Protein AF-A0A2S2GH90-F1 (afdb_monomer)

Radius of gyration: 27.69 Å; Cα contacts (8 Å, |Δi|>4): 52; chains: 1; bounding box: 89×23×68 Å

Secondary structure (DSSP, 8-state):
-HHHHHHHHHS-TTT--HHHHHHHHHHHHHHHHHHHHHHHHHHHHHHS-TT--TTSHHHHHHHHHHHHHHHHHHHHHHHHTHHHHHHHHHHHHSPPTTSPPP--PPPPP-------

Mean predicted aligned error: 10.99 Å

Structure (mmCIF, N/CA/C/O backbone):
data_AF-A0A2S2GH90-F1
#
_entry.id   AF-A0A2S2GH90-F1
#
loop_
_atom_site.group_PDB
_atom_site.id
_atom_site.type_symbol
_atom_site.label_atom_id
_atom_site.label_alt_id
_atom_site.label_comp_id
_atom_site.label_asym_id
_atom_site.label_entity_id
_atom_site.label_seq_id
_atom_site.pdbx_PDB_ins_code
_atom_site.Cartn_x
_atom_site.Cartn_y
_atom_site.Cartn_z
_atom_site.occupancy
_atom_site.B_iso_or_equiv
_atom_site.auth_seq_id
_atom_site.auth_comp_id
_atom_site.auth_asym_id
_atom_site.auth_atom_id
_atom_site.pdbx_PDB_model_num
ATOM 1 N N . MET A 1 1 ? -4.230 6.134 4.246 1.00 81.56 1 MET A N 1
ATOM 2 C CA . MET A 1 1 ? -4.148 5.161 5.355 1.00 81.56 1 MET A CA 1
ATOM 3 C C . MET A 1 1 ? -4.387 5.804 6.731 1.00 81.56 1 MET A C 1
ATOM 5 O O . MET A 1 1 ? -5.191 5.272 7.487 1.00 81.56 1 MET A O 1
ATOM 9 N N . ALA A 1 2 ? -3.825 6.994 6.995 1.00 82.44 2 ALA A N 1
ATOM 10 C CA . ALA A 1 2 ? -3.929 7.752 8.257 1.00 82.44 2 ALA A CA 1
ATOM 11 C C . ALA A 1 2 ? -5.312 7.797 8.944 1.00 82.44 2 ALA A C 1
ATOM 13 O O . ALA A 1 2 ? -5.408 7.737 10.166 1.00 82.44 2 ALA A O 1
ATOM 14 N N . THR A 1 3 ? -6.414 7.872 8.191 1.00 85.38 3 THR A N 1
ATOM 15 C CA . THR A 1 3 ? -7.763 7.874 8.783 1.00 85.38 3 THR A CA 1
ATOM 16 C C . THR A 1 3 ? -8.078 6.590 9.553 1.00 85.38 3 THR A C 1
ATOM 18 O O . THR A 1 3 ? -8.676 6.671 10.621 1.00 85.38 3 THR A O 1
ATOM 21 N N . ALA A 1 4 ? -7.689 5.418 9.042 1.00 82.44 4 ALA A N 1
ATOM 22 C CA . ALA A 1 4 ? -7.973 4.141 9.697 1.00 82.44 4 ALA A CA 1
ATOM 23 C C . ALA A 1 4 ? -7.129 3.955 10.968 1.00 82.44 4 ALA A C 1
ATOM 25 O O . ALA A 1 4 ? -7.637 3.458 11.965 1.00 82.44 4 ALA A O 1
ATOM 26 N N . GLU A 1 5 ? -5.880 4.423 10.966 1.00 83.81 5 GLU A N 1
ATOM 27 C CA . GLU A 1 5 ? -5.006 4.419 12.148 1.00 83.81 5 GLU A CA 1
ATOM 28 C C . GLU A 1 5 ? -5.560 5.316 13.258 1.00 83.81 5 GLU A C 1
ATOM 30 O O . GLU A 1 5 ? -5.673 4.895 14.408 1.00 83.81 5 GLU A O 1
ATOM 35 N N . VAL A 1 6 ? -5.982 6.535 12.903 1.00 86.44 6 VAL A N 1
ATOM 36 C CA . VAL A 1 6 ? -6.616 7.469 13.843 1.00 86.44 6 VAL A CA 1
ATOM 37 C C . VAL A 1 6 ? -7.928 6.899 14.374 1.00 86.44 6 VAL A C 1
ATOM 39 O O . VAL A 1 6 ? -8.212 7.010 15.563 1.00 86.44 6 VAL A O 1
ATOM 42 N N . GLN A 1 7 ? -8.741 6.278 13.515 1.00 85.94 7 GLN A N 1
ATOM 43 C CA . GLN A 1 7 ? -9.971 5.616 13.945 1.00 85.94 7 GLN A CA 1
ATOM 44 C C . GLN A 1 7 ? -9.666 4.500 14.936 1.00 85.94 7 GLN A C 1
ATOM 46 O O . GLN A 1 7 ? -10.241 4.511 16.018 1.00 85.94 7 GLN A O 1
ATOM 51 N N . LEU A 1 8 ? -8.721 3.614 14.612 1.00 84.81 8 LEU A N 1
ATOM 52 C CA . LEU A 1 8 ? -8.302 2.510 15.470 1.00 84.81 8 LEU A CA 1
ATOM 53 C C . LEU A 1 8 ? -7.803 2.996 16.838 1.00 84.81 8 LEU A C 1
ATOM 55 O O . LEU A 1 8 ? -8.195 2.429 17.854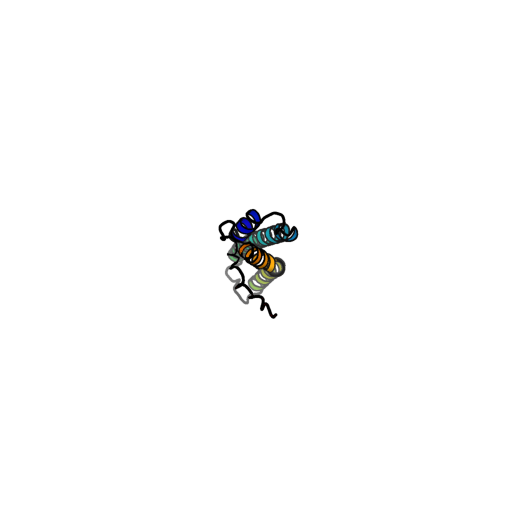 1.00 84.81 8 LEU A O 1
ATOM 59 N N . GLY A 1 9 ? -7.007 4.069 16.874 1.00 85.06 9 GLY A N 1
ATOM 60 C CA . GLY A 1 9 ? -6.515 4.674 18.116 1.00 85.06 9 GLY A CA 1
ATOM 61 C C . GLY A 1 9 ? -7.606 5.303 18.993 1.00 85.06 9 GLY A C 1
ATOM 62 O O . GLY A 1 9 ? -7.418 5.429 20.199 1.00 85.06 9 GLY A O 1
ATOM 63 N N . ASN A 1 10 ? -8.751 5.664 18.407 1.00 85.00 10 ASN A N 1
ATOM 64 C CA . ASN A 1 10 ? -9.895 6.243 19.114 1.00 85.00 10 ASN A CA 1
ATOM 65 C C . ASN A 1 10 ? -10.970 5.208 19.493 1.00 85.00 10 ASN A C 1
ATOM 67 O O . ASN A 1 10 ? -11.927 5.558 20.189 1.00 85.00 10 ASN A O 1
ATOM 71 N N . LEU A 1 11 ? -10.857 3.953 19.038 1.00 84.75 11 LEU A N 1
ATOM 72 C CA . LEU A 1 11 ? -11.804 2.906 19.418 1.00 84.75 11 LEU A CA 1
ATOM 73 C C . LEU A 1 11 ? -11.586 2.499 20.885 1.00 84.75 11 LEU A C 1
ATOM 75 O O . LEU A 1 11 ? -10.446 2.389 21.343 1.00 84.75 11 LEU A O 1
ATOM 79 N N . PRO A 1 12 ? -12.660 2.199 21.635 1.00 82.44 12 PRO A N 1
ATOM 80 C CA . PRO A 1 12 ? -12.521 1.561 22.933 1.00 82.44 12 PRO A CA 1
ATOM 81 C C . PRO A 1 12 ? -11.862 0.189 22.754 1.00 82.44 12 PRO A C 1
ATOM 83 O O . PRO A 1 12 ? -12.170 -0.536 21.808 1.00 82.44 12 PRO A O 1
ATOM 86 N N . ALA A 1 13 ? -11.001 -0.205 23.696 1.00 80.75 13 ALA A N 1
ATOM 87 C CA . ALA A 1 13 ? -10.249 -1.464 23.628 1.00 80.75 13 ALA A CA 1
ATOM 88 C C . ALA A 1 13 ? -11.140 -2.712 23.453 1.00 80.75 13 ALA A C 1
ATOM 90 O O . ALA A 1 13 ? -10.691 -3.724 22.930 1.00 80.75 13 ALA A O 1
ATOM 91 N N . THR A 1 14 ? -12.412 -2.636 23.853 1.00 81.38 14 THR A N 1
ATOM 92 C CA . THR A 1 14 ? -13.414 -3.698 23.680 1.00 81.38 14 THR A CA 1
ATOM 93 C C . THR A 1 14 ? -13.915 -3.857 22.242 1.00 81.38 14 THR A C 1
ATOM 95 O O . THR A 1 14 ? -14.428 -4.918 21.901 1.00 81.38 14 THR A O 1
ATOM 98 N N . ALA A 1 15 ? -13.787 -2.821 21.411 1.00 80.50 15 ALA A N 1
ATOM 99 C CA . ALA A 1 15 ? -14.167 -2.829 19.999 1.00 80.50 15 ALA A CA 1
ATOM 100 C C . ALA A 1 15 ? -12.970 -3.079 19.065 1.00 80.50 15 ALA A C 1
ATOM 102 O O . ALA A 1 15 ? -13.166 -3.368 17.886 1.00 80.50 15 ALA A O 1
ATOM 103 N N . VAL A 1 16 ? -11.737 -2.975 19.574 1.00 85.56 16 VAL A N 1
ATOM 104 C CA . VAL A 1 16 ? -10.509 -3.217 18.808 1.00 85.56 16 VAL A CA 1
ATOM 105 C C . VAL A 1 16 ? -10.291 -4.715 18.621 1.00 85.56 16 VAL A C 1
ATOM 107 O O . VAL A 1 16 ? -10.204 -5.474 19.584 1.00 85.56 16 VAL A O 1
ATOM 110 N N . GLN A 1 17 ? -10.129 -5.144 17.372 1.00 86.94 17 GLN A N 1
ATOM 111 C CA . GLN A 1 17 ? -9.674 -6.498 17.071 1.00 86.94 17 GLN A CA 1
ATOM 112 C C . GLN A 1 17 ? -8.151 -6.518 16.915 1.00 86.94 17 GLN A C 1
ATOM 114 O O . GLN A 1 17 ? -7.605 -5.768 16.108 1.00 86.94 17 GLN A O 1
ATOM 119 N N . ASN A 1 18 ? -7.461 -7.430 17.613 1.00 85.62 18 ASN A N 1
ATOM 120 C CA . ASN A 1 18 ? -5.994 -7.562 17.538 1.00 85.62 18 ASN A CA 1
ATOM 121 C C . ASN A 1 18 ? -5.471 -7.741 16.100 1.00 85.62 18 ASN A C 1
ATOM 123 O O . ASN A 1 18 ? -4.364 -7.306 15.790 1.00 85.62 18 ASN A O 1
ATOM 127 N N . ARG A 1 19 ? -6.273 -8.339 15.203 1.00 91.19 19 ARG A N 1
ATOM 128 C CA . ARG A 1 19 ? -5.909 -8.514 13.788 1.00 91.19 19 ARG A CA 1
ATOM 129 C C . ARG A 1 19 ? -5.740 -7.194 13.034 1.00 91.19 19 ARG A C 1
ATOM 131 O O . ARG A 1 19 ? -4.932 -7.139 12.117 1.00 91.19 19 ARG A O 1
ATOM 138 N N . TRP A 1 20 ? -6.460 -6.139 13.422 1.00 92.06 20 TRP A N 1
ATOM 139 C CA . TRP A 1 20 ? -6.451 -4.867 12.698 1.00 92.06 20 TRP A CA 1
ATOM 140 C C . TRP A 1 20 ? -5.110 -4.151 12.792 1.00 92.06 20 TRP A C 1
ATOM 142 O O . TRP A 1 20 ? -4.673 -3.574 11.805 1.00 92.06 20 TRP A O 1
ATOM 152 N N . VAL A 1 21 ? -4.426 -4.237 13.936 1.00 88.44 21 VAL A N 1
ATOM 153 C CA . VAL A 1 21 ? -3.089 -3.645 14.101 1.00 88.44 21 VAL A CA 1
ATOM 154 C C . VAL A 1 21 ? -2.095 -4.302 13.143 1.00 88.44 21 VAL A C 1
ATOM 156 O O . VAL A 1 21 ? -1.381 -3.610 12.424 1.00 88.44 21 VAL A O 1
ATOM 159 N N . TYR A 1 22 ? -2.095 -5.637 13.087 1.00 90.44 22 TYR A N 1
ATOM 160 C CA . TYR A 1 22 ? -1.252 -6.385 12.157 1.00 90.44 22 TYR A CA 1
ATOM 161 C C . TYR A 1 22 ? -1.601 -6.068 10.696 1.00 90.44 22 TYR A C 1
ATOM 163 O O . TYR A 1 22 ? -0.714 -5.746 9.915 1.00 90.44 22 TYR A O 1
ATOM 171 N N . GLN A 1 23 ? -2.888 -6.095 10.338 1.00 91.44 23 GLN A N 1
ATOM 172 C CA . GLN A 1 23 ? -3.342 -5.828 8.971 1.00 91.44 23 GLN A CA 1
ATOM 173 C C . GLN A 1 23 ? -2.998 -4.406 8.509 1.00 91.44 23 GLN A C 1
ATOM 175 O O . GLN A 1 23 ? -2.593 -4.238 7.366 1.00 91.44 23 GLN A O 1
ATOM 180 N N . LEU A 1 24 ? -3.105 -3.392 9.377 1.00 92.19 24 LEU A N 1
ATOM 181 C CA . LEU A 1 24 ? -2.658 -2.034 9.051 1.00 92.19 24 LEU A CA 1
ATOM 182 C C . LEU A 1 24 ? -1.142 -1.959 8.846 1.00 92.19 24 LEU A C 1
ATOM 184 O O . LEU A 1 24 ? -0.704 -1.313 7.901 1.00 92.19 24 LEU A O 1
ATOM 188 N N . GLY A 1 25 ? -0.353 -2.641 9.681 1.00 91.44 25 GLY A N 1
ATOM 189 C CA . GLY A 1 25 ? 1.102 -2.691 9.520 1.00 91.44 25 GLY A CA 1
ATOM 190 C C . GLY A 1 25 ? 1.534 -3.360 8.213 1.00 91.44 25 GLY A C 1
ATOM 191 O O . GLY A 1 25 ? 2.437 -2.864 7.540 1.00 91.44 25 GLY A O 1
ATOM 192 N N . VAL A 1 26 ? 0.857 -4.445 7.818 1.00 92.25 26 VAL A N 1
ATOM 193 C CA . VAL A 1 26 ? 1.078 -5.083 6.511 1.00 92.25 26 VAL A CA 1
ATOM 194 C C . VAL A 1 26 ? 0.701 -4.123 5.390 1.00 92.25 26 VAL A C 1
ATOM 196 O O . VAL A 1 26 ? 1.539 -3.850 4.546 1.00 92.25 26 VAL A O 1
ATOM 199 N N . LEU A 1 27 ? -0.498 -3.531 5.424 1.00 93.75 27 LEU A N 1
ATOM 200 C CA . LEU A 1 27 ? -0.944 -2.566 4.413 1.00 93.75 27 LEU A CA 1
ATOM 201 C C . LEU A 1 27 ? 0.048 -1.408 4.229 1.00 93.75 27 LEU A C 1
ATOM 203 O O . LEU A 1 27 ? 0.340 -1.037 3.096 1.00 93.75 27 LEU A O 1
ATOM 207 N N . GLN A 1 28 ? 0.588 -0.864 5.321 1.00 93.06 28 GLN A N 1
ATOM 208 C CA . GLN A 1 28 ? 1.597 0.191 5.255 1.00 93.06 28 GLN A CA 1
ATOM 209 C C . GLN A 1 28 ? 2.876 -0.290 4.580 1.00 93.06 28 GLN A C 1
ATOM 211 O O . GLN A 1 28 ? 3.316 0.299 3.601 1.00 93.06 28 GLN A O 1
ATOM 216 N N . THR A 1 29 ? 3.413 -1.409 5.068 1.00 93.56 29 THR A N 1
ATOM 217 C CA . THR A 1 29 ? 4.647 -2.003 4.547 1.00 93.56 29 THR A CA 1
ATOM 218 C C . THR A 1 29 ? 4.515 -2.324 3.062 1.00 93.56 29 THR A C 1
ATOM 220 O O . THR A 1 29 ? 5.434 -2.094 2.288 1.00 93.56 29 THR A O 1
ATOM 223 N N . THR A 1 30 ? 3.363 -2.845 2.649 1.00 94.56 30 THR A N 1
ATOM 224 C CA . THR A 1 30 ? 3.066 -3.170 1.260 1.00 94.56 30 THR A CA 1
ATOM 225 C C . THR A 1 30 ? 3.051 -1.926 0.370 1.00 94.56 30 THR A C 1
ATOM 227 O O . THR A 1 30 ? 3.595 -1.980 -0.728 1.00 94.56 30 THR A O 1
ATOM 230 N N . LEU A 1 31 ? 2.468 -0.809 0.821 1.00 93.06 31 LEU A N 1
ATOM 231 C CA . LEU A 1 31 ? 2.516 0.448 0.063 1.00 93.06 31 LEU A CA 1
ATOM 232 C C . LEU A 1 31 ? 3.937 0.992 -0.037 1.00 93.06 31 LEU A C 1
ATOM 234 O O . LEU A 1 31 ? 4.361 1.332 -1.135 1.00 93.06 31 LEU A O 1
ATOM 238 N N . ASP A 1 32 ? 4.675 1.002 1.074 1.00 94.56 32 ASP A N 1
ATOM 239 C CA . ASP A 1 32 ? 6.063 1.468 1.092 1.00 94.56 32 ASP A CA 1
ATOM 240 C C . ASP A 1 32 ? 6.924 0.638 0.119 1.00 94.56 32 ASP A C 1
ATOM 242 O O . ASP A 1 32 ? 7.700 1.187 -0.658 1.00 94.56 32 ASP A O 1
ATOM 246 N N . ARG A 1 33 ? 6.733 -0.690 0.079 1.00 93.88 33 ARG A N 1
ATOM 247 C CA . ARG A 1 33 ? 7.420 -1.573 -0.880 1.00 93.88 33 ARG A CA 1
ATOM 248 C C . ARG A 1 33 ? 7.012 -1.338 -2.329 1.00 93.88 33 ARG A C 1
ATOM 250 O O . ARG A 1 33 ? 7.864 -1.432 -3.206 1.00 93.88 33 ARG A O 1
ATOM 257 N N . LEU A 1 34 ? 5.741 -1.051 -2.598 1.00 94.75 34 LEU A N 1
ATOM 258 C CA . LEU A 1 34 ? 5.285 -0.726 -3.952 1.00 94.75 34 LEU A CA 1
ATOM 259 C C . LEU A 1 34 ? 5.864 0.607 -4.440 1.00 94.75 34 LEU A C 1
ATOM 261 O O . LEU A 1 34 ? 6.232 0.703 -5.610 1.00 94.75 34 LEU A O 1
ATOM 265 N N . ASP A 1 35 ? 5.984 1.602 -3.560 1.00 94.62 35 ASP A N 1
ATOM 266 C CA . ASP A 1 35 ? 6.635 2.875 -3.883 1.00 94.62 35 ASP A CA 1
ATOM 267 C C . ASP A 1 35 ? 8.138 2.671 -4.148 1.00 94.62 35 ASP A C 1
ATOM 269 O O . ASP A 1 35 ? 8.646 3.135 -5.168 1.00 94.62 35 ASP A O 1
ATOM 273 N N . GLU A 1 36 ? 8.838 1.891 -3.314 1.00 95.50 36 GLU A N 1
ATOM 274 C CA . GLU A 1 36 ? 10.247 1.531 -3.544 1.00 95.50 36 GLU A CA 1
ATOM 275 C C . GLU A 1 36 ? 10.455 0.785 -4.875 1.00 95.50 36 GLU A C 1
ATOM 277 O O . GLU A 1 36 ? 11.379 1.099 -5.626 1.00 95.50 36 GLU A O 1
ATOM 282 N N . LEU A 1 37 ? 9.598 -0.191 -5.199 1.00 94.31 37 LEU A N 1
ATOM 283 C CA . LEU A 1 37 ? 9.654 -0.908 -6.478 1.00 94.31 37 LEU A CA 1
ATOM 284 C C . LEU A 1 37 ? 9.385 0.021 -7.662 1.00 94.31 37 LEU A C 1
ATOM 286 O O . LEU A 1 37 ? 10.012 -0.119 -8.714 1.00 94.31 37 LEU A O 1
ATOM 290 N N . HIS A 1 38 ? 8.487 0.994 -7.498 1.00 93.75 38 HIS A N 1
ATOM 291 C CA . HIS A 1 38 ? 8.233 1.988 -8.528 1.00 93.75 38 HIS A CA 1
ATOM 292 C C . HIS A 1 38 ? 9.466 2.859 -8.790 1.00 93.75 38 HIS A C 1
ATOM 294 O O . HIS A 1 38 ? 9.813 3.092 -9.948 1.00 93.75 38 HIS A O 1
ATOM 300 N N . GLU A 1 39 ? 10.152 3.307 -7.739 1.00 96.19 39 GLU A N 1
ATOM 301 C CA . GLU A 1 39 ? 11.408 4.052 -7.864 1.00 96.19 39 GLU A CA 1
ATOM 302 C C . GLU A 1 39 ? 12.490 3.211 -8.558 1.00 96.19 39 GLU A C 1
ATOM 304 O O . GLU A 1 39 ? 13.089 3.666 -9.536 1.00 96.19 39 GLU A O 1
ATOM 309 N N . GLN A 1 40 ? 12.664 1.951 -8.150 1.00 94.56 40 GLN A N 1
ATOM 310 C CA . GLN A 1 40 ? 13.600 1.016 -8.789 1.00 94.56 40 GLN A CA 1
ATOM 311 C C . GLN A 1 40 ? 13.269 0.776 -10.265 1.00 94.56 40 GLN A C 1
ATOM 313 O O . GLN A 1 40 ? 14.169 0.681 -11.104 1.00 94.56 40 GLN A O 1
ATOM 318 N N . TRP A 1 41 ? 11.985 0.709 -10.619 1.00 94.50 41 TRP A N 1
ATOM 319 C CA . TRP A 1 41 ? 11.562 0.605 -12.010 1.00 94.50 41 TRP A CA 1
ATOM 320 C C . TRP A 1 41 ? 11.950 1.840 -12.823 1.00 94.50 41 TRP A C 1
ATOM 322 O O . TRP A 1 41 ? 12.399 1.699 -13.961 1.00 94.50 41 TRP A O 1
ATOM 332 N N . LEU A 1 42 ? 11.813 3.046 -12.265 1.00 94.56 42 LEU A N 1
ATOM 333 C CA . LEU A 1 42 ? 12.241 4.271 -12.943 1.00 94.56 42 LEU A CA 1
ATOM 334 C C . LEU A 1 42 ? 13.754 4.263 -13.192 1.00 94.56 42 LEU A C 1
ATOM 336 O O . LEU A 1 42 ? 14.175 4.529 -14.316 1.00 94.56 42 LEU A O 1
ATOM 340 N N . GLU A 1 43 ? 14.553 3.879 -12.196 1.00 94.94 43 GLU A N 1
ATOM 341 C CA . GLU A 1 43 ? 16.011 3.754 -12.333 1.00 94.94 43 GLU A CA 1
ATOM 342 C C . GLU A 1 43 ? 16.410 2.690 -13.363 1.00 94.94 43 GLU A C 1
ATOM 344 O O . GLU A 1 43 ? 17.275 2.922 -14.215 1.00 94.94 43 GLU A O 1
ATOM 349 N N . THR A 1 44 ? 15.748 1.532 -13.322 1.00 92.50 44 THR A N 1
ATOM 350 C CA . THR A 1 44 ? 15.966 0.430 -14.265 1.00 92.50 44 THR A CA 1
ATOM 351 C C . THR A 1 44 ? 15.654 0.887 -15.680 1.00 92.50 44 THR A C 1
ATOM 353 O O . THR A 1 44 ? 16.487 0.739 -16.572 1.00 92.50 44 THR A O 1
ATOM 356 N N . ARG A 1 45 ? 14.487 1.508 -15.880 1.00 91.44 45 ARG A N 1
ATOM 357 C CA . ARG A 1 45 ? 14.033 2.022 -17.173 1.00 91.44 45 ARG A CA 1
ATOM 358 C C . ARG A 1 45 ? 14.981 3.081 -17.728 1.00 91.44 45 ARG A C 1
ATOM 360 O O . ARG A 1 45 ? 15.266 3.058 -18.921 1.00 91.44 45 ARG A O 1
ATOM 367 N N . ASP A 1 46 ? 15.466 3.987 -16.888 1.00 92.50 46 ASP A N 1
ATOM 368 C CA . ASP A 1 46 ? 16.383 5.052 -17.301 1.00 92.50 46 ASP A CA 1
ATOM 369 C C . ASP A 1 46 ? 17.796 4.509 -17.603 1.00 92.50 46 ASP A C 1
ATOM 371 O O . ASP A 1 46 ? 18.529 5.089 -18.406 1.00 92.50 46 ASP A O 1
ATOM 375 N N . SER A 1 47 ? 18.153 3.359 -17.024 1.00 93.00 47 SER A N 1
ATOM 376 C CA . SER A 1 47 ? 19.393 2.625 -17.308 1.00 93.00 47 SER A CA 1
ATOM 377 C C . SER A 1 47 ? 19.309 1.743 -18.558 1.00 93.00 47 SER A C 1
ATOM 379 O O . SER A 1 47 ? 20.336 1.232 -19.021 1.00 93.00 47 SER A O 1
ATOM 381 N N . LEU A 1 48 ? 18.111 1.538 -19.121 1.00 92.88 48 LEU A N 1
ATOM 382 C CA . LEU A 1 48 ? 17.949 0.709 -20.307 1.00 92.88 48 LEU A CA 1
ATOM 383 C C . LEU A 1 48 ? 18.624 1.342 -21.539 1.00 92.88 48 LEU A C 1
ATOM 385 O O . LEU A 1 48 ? 18.670 2.565 -21.697 1.00 92.88 48 LEU A O 1
ATOM 389 N N . PRO A 1 49 ? 19.114 0.512 -22.478 1.00 91.94 49 PRO A N 1
ATOM 390 C CA . PRO A 1 49 ? 19.626 0.993 -23.754 1.00 91.94 49 PRO A CA 1
ATOM 391 C C . PRO A 1 49 ? 18.606 1.869 -24.496 1.00 91.94 49 PRO A C 1
ATOM 393 O O . PRO A 1 49 ? 17.418 1.571 -24.513 1.00 91.94 49 PRO A O 1
ATOM 396 N N . ALA A 1 50 ? 19.059 2.893 -25.225 1.00 89.69 50 ALA A N 1
ATOM 397 C CA . ALA A 1 50 ? 18.166 3.816 -25.946 1.00 89.69 50 ALA A CA 1
ATOM 398 C C . ALA A 1 50 ? 17.263 3.148 -27.015 1.00 89.69 50 ALA A C 1
ATOM 400 O O . ALA A 1 50 ? 16.286 3.743 -27.482 1.00 89.69 50 ALA A O 1
ATOM 401 N N . ASN A 1 51 ? 17.599 1.926 -27.444 1.00 90.06 51 ASN A N 1
ATOM 402 C CA . ASN A 1 51 ? 16.784 1.115 -28.349 1.00 90.06 51 ASN A CA 1
ATOM 403 C C . ASN A 1 51 ? 15.801 0.179 -27.625 1.00 90.06 51 ASN A C 1
ATOM 405 O O . ASN A 1 51 ? 14.927 -0.368 -28.295 1.00 90.06 51 ASN A O 1
ATOM 409 N N . ALA A 1 52 ? 15.920 0.004 -26.307 1.00 90.69 52 ALA A N 1
ATOM 410 C CA . ALA A 1 52 ? 14.987 -0.763 -25.501 1.00 90.69 52 ALA A CA 1
ATOM 411 C C . ALA A 1 52 ? 13.699 0.049 -25.329 1.00 90.69 52 ALA A C 1
ATOM 413 O O . ALA A 1 52 ? 13.662 1.113 -24.714 1.00 90.69 52 ALA A O 1
ATOM 414 N N . LYS A 1 53 ? 12.639 -0.436 -25.961 1.00 90.44 53 LYS A N 1
ATOM 415 C CA .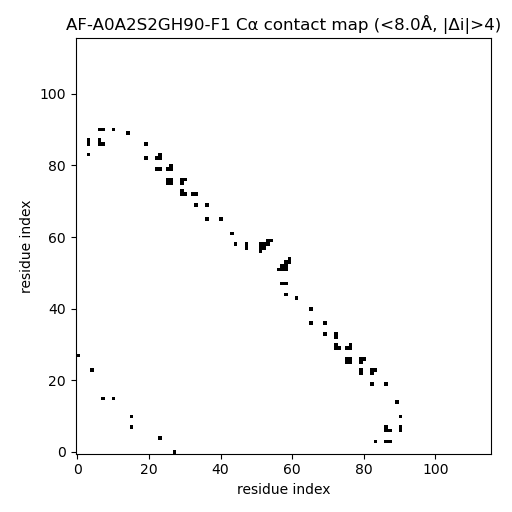 LYS A 1 53 ? 11.311 0.177 -25.991 1.00 90.44 53 LYS A CA 1
ATOM 416 C C . LYS A 1 53 ? 10.270 -0.910 -25.746 1.00 90.44 53 LYS A C 1
ATOM 418 O O . LYS A 1 53 ? 10.598 -2.082 -25.940 1.00 90.44 53 LYS A O 1
ATOM 423 N N . PRO A 1 54 ? 9.026 -0.554 -25.394 1.00 90.88 54 PRO A N 1
ATOM 424 C CA . PRO A 1 54 ? 7.941 -1.527 -25.345 1.00 90.88 54 PRO A CA 1
ATOM 425 C C . PRO A 1 54 ? 7.901 -2.392 -26.614 1.00 90.88 54 PRO A C 1
ATOM 427 O O . PRO A 1 54 ? 7.958 -1.853 -27.724 1.00 90.88 54 PRO A O 1
ATOM 430 N N . GLY A 1 55 ? 7.843 -3.716 -26.451 1.00 89.81 55 GLY A N 1
ATOM 431 C CA . GLY A 1 55 ? 7.920 -4.684 -27.551 1.00 89.81 55 GLY A CA 1
ATOM 432 C C . GLY A 1 55 ? 9.340 -5.143 -27.903 1.00 89.81 55 GLY A C 1
ATOM 433 O O . GLY A 1 55 ? 9.517 -5.915 -28.848 1.00 89.81 55 GLY A O 1
ATOM 434 N N . THR A 1 56 ? 10.363 -4.661 -27.191 1.00 94.12 56 THR A N 1
ATOM 435 C CA . THR A 1 56 ? 11.718 -5.224 -27.256 1.00 94.12 56 THR A CA 1
ATOM 436 C C . THR A 1 56 ? 11.939 -6.169 -26.081 1.00 94.12 56 THR A C 1
ATOM 438 O O . THR A 1 56 ? 11.552 -5.812 -24.969 1.00 94.12 56 THR A O 1
ATOM 441 N N . PRO A 1 57 ? 12.637 -7.307 -26.278 1.00 94.69 57 PRO A N 1
ATOM 442 C CA . PRO A 1 57 ? 12.853 -8.276 -25.203 1.00 94.69 57 PRO A CA 1
ATOM 443 C C . PRO A 1 57 ? 13.471 -7.645 -23.952 1.00 94.69 57 PRO A C 1
ATOM 445 O O . PRO A 1 57 ? 12.983 -7.842 -22.856 1.00 94.69 57 PRO A O 1
ATOM 448 N N . VAL A 1 58 ? 14.468 -6.772 -24.128 1.00 92.00 58 VAL A N 1
ATOM 449 C CA . VAL A 1 58 ? 15.161 -6.098 -23.016 1.00 92.00 58 VAL A CA 1
ATOM 450 C C . VAL A 1 58 ? 14.218 -5.240 -22.161 1.00 92.00 58 VAL A C 1
ATOM 452 O O . VAL A 1 58 ? 14.370 -5.195 -20.946 1.00 92.00 58 VAL A O 1
ATOM 455 N N . PHE A 1 59 ? 13.256 -4.549 -22.777 1.00 92.69 59 PHE A N 1
ATOM 456 C CA . PHE A 1 59 ? 12.278 -3.751 -22.036 1.00 92.69 59 PHE A CA 1
ATOM 457 C C . PHE A 1 59 ? 11.188 -4.631 -21.418 1.00 92.69 59 PHE A C 1
ATOM 459 O O . PHE A 1 59 ? 10.815 -4.431 -20.265 1.00 92.69 59 PHE A O 1
ATOM 466 N N . ASP A 1 60 ? 10.670 -5.587 -22.189 1.00 94.62 60 ASP A N 1
ATOM 467 C CA . ASP A 1 60 ? 9.544 -6.424 -21.780 1.00 94.62 60 ASP A CA 1
ATOM 468 C C . ASP A 1 60 ? 9.943 -7.402 -20.662 1.00 94.62 60 ASP A C 1
ATOM 470 O O . ASP A 1 60 ? 9.152 -7.618 -19.747 1.00 94.62 60 ASP A O 1
ATOM 474 N N . ASP A 1 61 ? 11.173 -7.928 -20.682 1.00 94.00 61 ASP A N 1
ATOM 475 C CA . ASP A 1 61 ? 11.715 -8.794 -19.628 1.00 94.00 61 ASP A CA 1
ATOM 476 C C . ASP A 1 61 ? 11.880 -8.019 -18.313 1.00 94.00 61 ASP A C 1
ATOM 478 O O . ASP A 1 61 ? 11.411 -8.470 -17.268 1.00 94.00 61 ASP A O 1
ATOM 482 N N . ALA A 1 62 ? 12.459 -6.812 -18.366 1.00 92.75 62 ALA A N 1
ATOM 483 C CA . ALA A 1 62 ? 12.591 -5.945 -17.193 1.00 92.75 62 ALA A CA 1
ATOM 484 C C . ALA A 1 62 ? 11.218 -5.546 -16.620 1.00 92.75 62 ALA A C 1
ATOM 486 O O . ALA A 1 62 ? 11.023 -5.501 -15.406 1.00 92.75 62 ALA A O 1
ATOM 487 N N . LEU A 1 63 ? 10.239 -5.284 -17.492 1.00 93.94 63 LEU A N 1
ATOM 488 C CA . LEU A 1 63 ? 8.870 -4.993 -17.073 1.00 93.94 63 LEU A CA 1
ATOM 489 C C . LEU A 1 63 ? 8.191 -6.219 -16.446 1.00 93.94 63 LEU A C 1
ATOM 491 O O . LEU A 1 63 ? 7.450 -6.081 -15.473 1.00 93.94 63 LEU A O 1
ATOM 495 N N . ALA A 1 64 ? 8.420 -7.411 -17.000 1.00 94.94 64 ALA A N 1
ATOM 496 C CA . ALA A 1 64 ? 7.875 -8.655 -16.474 1.00 94.94 64 ALA A CA 1
ATOM 497 C C . ALA A 1 64 ? 8.427 -8.970 -15.078 1.00 94.94 64 ALA A C 1
ATOM 499 O O . ALA A 1 64 ? 7.654 -9.374 -14.212 1.00 94.94 64 ALA A O 1
ATOM 500 N N . GLU A 1 65 ? 9.720 -8.736 -14.844 1.00 93.06 65 GLU A N 1
ATOM 501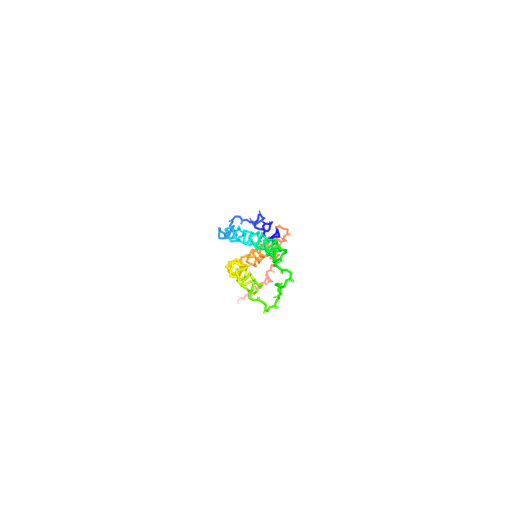 C CA . GLU A 1 65 ? 10.355 -8.875 -13.530 1.00 93.06 65 GLU A CA 1
ATOM 502 C C . GLU A 1 65 ? 9.743 -7.904 -12.512 1.00 93.06 65 GLU A C 1
ATOM 504 O O . GLU A 1 65 ? 9.211 -8.341 -11.492 1.00 93.06 65 GLU A O 1
ATOM 509 N N . HIS A 1 66 ? 9.664 -6.611 -12.849 1.00 92.81 66 HIS A N 1
ATOM 510 C CA . HIS A 1 66 ? 9.010 -5.613 -11.997 1.00 92.81 66 HIS A CA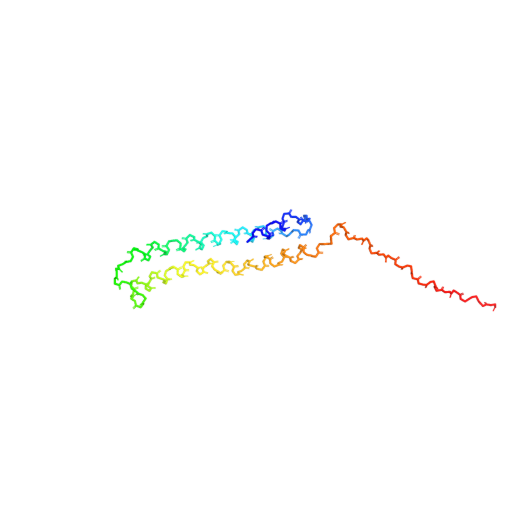 1
ATOM 511 C C . HIS A 1 66 ? 7.548 -5.977 -11.677 1.00 92.81 66 HIS A C 1
ATOM 513 O O . HIS A 1 66 ? 7.094 -5.836 -10.539 1.00 92.81 66 HIS A O 1
ATOM 519 N N . HIS A 1 67 ? 6.785 -6.465 -12.661 1.00 94.06 67 HIS A N 1
ATOM 520 C CA . HIS A 1 67 ? 5.409 -6.905 -12.431 1.00 94.06 67 HIS A CA 1
ATOM 521 C C . HIS A 1 67 ? 5.323 -8.159 -11.562 1.00 94.06 67 HIS A C 1
ATOM 523 O O . HIS A 1 67 ? 4.418 -8.247 -10.734 1.00 94.06 67 HIS A O 1
ATOM 529 N N . ALA A 1 68 ? 6.232 -9.118 -11.736 1.00 94.12 68 ALA A N 1
ATOM 530 C CA . ALA A 1 68 ? 6.272 -10.323 -10.919 1.00 94.12 68 ALA A CA 1
ATOM 531 C C . ALA A 1 68 ? 6.543 -9.983 -9.446 1.00 94.12 68 ALA A C 1
ATOM 533 O O . ALA A 1 68 ? 5.866 -10.512 -8.563 1.00 94.12 68 ALA A O 1
ATOM 534 N N . GLU A 1 69 ? 7.467 -9.058 -9.185 1.00 90.19 69 GLU A N 1
ATOM 535 C CA . GLU A 1 69 ? 7.768 -8.575 -7.835 1.00 90.19 69 GLU A CA 1
ATOM 536 C C . GLU A 1 69 ? 6.622 -7.746 -7.249 1.00 90.19 69 GLU A C 1
ATOM 538 O O . GLU A 1 69 ? 6.212 -7.976 -6.113 1.00 90.19 69 GLU A O 1
ATOM 543 N N . SER A 1 70 ? 6.028 -6.849 -8.041 1.00 93.50 70 SER A N 1
ATOM 544 C CA . SER A 1 70 ? 4.889 -6.027 -7.610 1.00 93.50 70 SER A CA 1
ATOM 545 C C . SER A 1 70 ? 3.643 -6.856 -7.294 1.00 93.50 70 SER A C 1
ATOM 547 O O . SER A 1 70 ? 2.832 -6.467 -6.454 1.00 93.50 70 SER A O 1
ATOM 549 N N . TRP A 1 71 ? 3.457 -7.991 -7.975 1.00 94.06 71 TRP A N 1
ATOM 550 C CA . TRP A 1 71 ? 2.243 -8.794 -7.856 1.00 94.06 71 TRP A CA 1
ATOM 551 C C . TRP A 1 71 ? 2.016 -9.325 -6.440 1.00 94.06 71 TRP A C 1
ATOM 553 O O . TRP A 1 71 ? 0.888 -9.272 -5.956 1.00 94.06 71 TRP A O 1
ATOM 563 N N . SER A 1 72 ? 3.066 -9.799 -5.761 1.00 90.06 72 SER A N 1
ATOM 564 C CA . SER A 1 72 ? 2.948 -10.332 -4.396 1.00 90.06 72 SER A CA 1
ATOM 565 C C . SER A 1 72 ? 2.469 -9.260 -3.414 1.00 90.06 72 SER A C 1
ATOM 567 O O . SER A 1 72 ? 1.545 -9.487 -2.639 1.00 90.06 72 SER A O 1
ATOM 569 N N . TYR A 1 73 ? 3.017 -8.051 -3.525 1.00 92.44 73 TYR A N 1
ATOM 570 C CA . TYR A 1 73 ? 2.610 -6.910 -2.717 1.00 92.44 73 TYR A CA 1
ATOM 571 C C . TYR A 1 73 ? 1.184 -6.455 -3.051 1.00 92.44 73 TYR A C 1
ATOM 573 O O . TYR A 1 73 ? 0.392 -6.174 -2.154 1.00 92.44 73 TYR A O 1
ATOM 581 N N . LEU A 1 74 ? 0.793 -6.430 -4.325 1.00 93.75 74 LEU A N 1
ATOM 582 C CA . LEU A 1 74 ? -0.590 -6.115 -4.698 1.00 93.75 74 LEU A CA 1
ATOM 583 C C . LEU A 1 74 ? -1.592 -7.149 -4.164 1.00 93.75 74 LEU A C 1
ATOM 585 O O . LEU A 1 74 ? -2.698 -6.770 -3.767 1.00 93.75 74 LEU A O 1
ATOM 589 N N . ASP A 1 75 ? -1.211 -8.425 -4.122 1.00 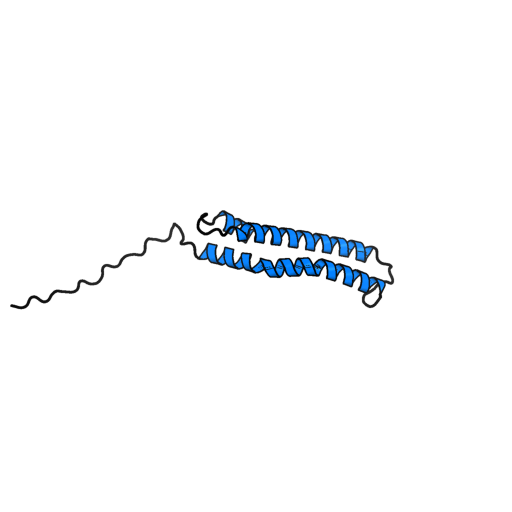94.06 75 ASP A N 1
ATOM 590 C CA . ASP A 1 75 ? -2.025 -9.495 -3.543 1.00 94.06 75 ASP A CA 1
ATOM 591 C C . ASP A 1 75 ? -2.170 -9.340 -2.021 1.00 94.06 75 ASP A C 1
ATOM 593 O O . ASP A 1 75 ? -3.293 -9.353 -1.507 1.00 94.06 75 ASP A O 1
ATOM 597 N N . ASP A 1 76 ? -1.073 -9.066 -1.307 1.00 91.81 76 ASP A N 1
ATOM 598 C CA . ASP A 1 76 ? -1.094 -8.756 0.129 1.00 91.81 76 ASP A CA 1
ATOM 599 C C . ASP A 1 76 ? -1.998 -7.546 0.419 1.00 91.81 76 ASP A C 1
ATOM 601 O O . ASP A 1 76 ? -2.855 -7.577 1.313 1.00 91.81 76 ASP A O 1
ATOM 605 N N . TRP A 1 77 ? -1.879 -6.483 -0.383 1.00 92.38 77 TRP A N 1
ATOM 606 C CA . TRP A 1 77 ? -2.737 -5.306 -0.267 1.00 92.38 77 TRP A CA 1
ATOM 607 C C . TRP A 1 77 ? -4.213 -5.672 -0.448 1.00 92.38 77 TRP A C 1
ATOM 609 O O . TRP A 1 77 ? -5.061 -5.290 0.368 1.00 92.38 77 TRP A O 1
ATOM 619 N N . ALA A 1 78 ? -4.538 -6.439 -1.490 1.00 93.50 78 ALA A N 1
ATOM 620 C CA . ALA A 1 78 ? -5.901 -6.877 -1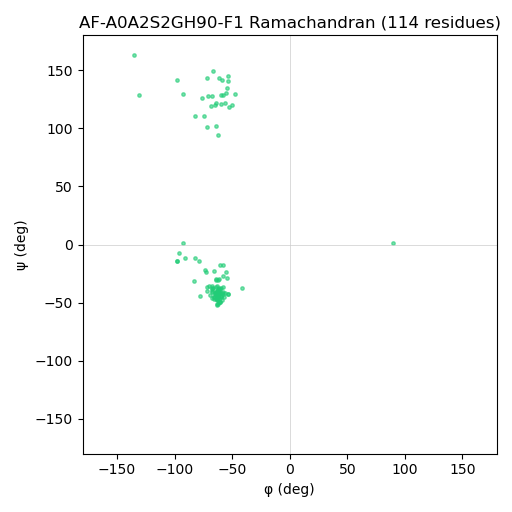.762 1.00 93.50 78 ALA A CA 1
ATOM 621 C C . ALA A 1 78 ? -6.468 -7.708 -0.600 1.00 93.50 78 ALA A C 1
ATOM 623 O O . ALA A 1 78 ? -7.580 -7.425 -0.136 1.00 93.50 78 ALA A O 1
ATOM 624 N N . CYS A 1 79 ? -5.683 -8.652 -0.073 1.00 93.38 79 CYS A N 1
ATOM 625 C CA . CYS A 1 79 ? -6.056 -9.526 1.037 1.00 93.38 79 CYS A CA 1
ATOM 626 C C . CYS A 1 79 ? -6.351 -8.760 2.333 1.00 93.38 79 CYS A C 1
ATOM 628 O O . CYS A 1 79 ? -7.273 -9.113 3.076 1.00 93.38 79 CYS A O 1
ATOM 630 N N . HIS A 1 80 ? -5.599 -7.695 2.614 1.00 92.06 80 HIS A N 1
ATOM 631 C CA . HIS A 1 80 ? -5.706 -6.963 3.877 1.00 92.06 80 HIS A CA 1
ATOM 632 C C . HIS A 1 80 ? -6.583 -5.703 3.803 1.00 92.06 80 HIS A C 1
ATOM 634 O O . HIS A 1 80 ? -7.036 -5.214 4.840 1.00 92.06 80 HIS A O 1
ATOM 640 N N . SER A 1 81 ? -6.916 -5.215 2.603 1.00 90.69 81 SER A N 1
ATOM 641 C CA . SER A 1 81 ? -7.682 -3.973 2.390 1.00 90.69 81 SER A CA 1
ATOM 642 C C . SER A 1 81 ? -9.064 -3.949 3.062 1.00 90.69 81 SER A C 1
ATOM 644 O O . SER A 1 81 ? -9.560 -2.883 3.442 1.00 90.69 81 SER A O 1
ATOM 646 N N . GLN A 1 82 ? -9.682 -5.117 3.272 1.00 92.19 82 GLN A N 1
ATOM 647 C CA . GLN A 1 82 ? -10.974 -5.238 3.951 1.00 92.19 82 GLN A CA 1
ATOM 648 C C . GLN A 1 82 ? -10.919 -4.726 5.400 1.00 92.19 82 GLN A C 1
ATOM 650 O O . GLN A 1 82 ? -11.909 -4.174 5.886 1.00 92.19 82 GLN A O 1
ATOM 655 N N . ALA A 1 83 ? -9.760 -4.810 6.062 1.00 92.19 83 ALA A N 1
ATOM 656 C CA . ALA A 1 83 ? -9.568 -4.297 7.418 1.00 92.19 83 ALA A CA 1
ATOM 657 C C . ALA A 1 83 ? -9.883 -2.796 7.517 1.00 92.19 83 ALA A C 1
ATOM 659 O O . ALA A 1 83 ? -10.497 -2.353 8.486 1.00 92.19 83 ALA A O 1
ATOM 660 N N . LEU A 1 84 ? -9.561 -2.013 6.480 1.00 91.00 84 LEU A N 1
ATOM 661 C CA . LEU A 1 84 ? -9.866 -0.579 6.439 1.00 91.00 84 LEU A CA 1
ATOM 662 C C . LEU A 1 84 ? -11.376 -0.315 6.505 1.00 91.00 84 LEU A C 1
ATOM 664 O O . LEU A 1 84 ? -11.818 0.623 7.170 1.00 91.00 84 LEU A O 1
ATOM 668 N N . ARG A 1 85 ? -12.179 -1.149 5.834 1.00 90.31 85 ARG A N 1
ATOM 669 C CA . ARG A 1 85 ? -13.644 -1.032 5.842 1.00 90.31 85 ARG A CA 1
ATOM 670 C C . ARG A 1 85 ? -14.228 -1.450 7.185 1.00 90.31 85 ARG A C 1
ATOM 672 O O . ARG A 1 85 ? -15.138 -0.790 7.677 1.00 90.31 85 ARG A O 1
ATOM 679 N N . GLU A 1 86 ? -13.693 -2.508 7.785 1.00 91.12 86 GLU A N 1
ATOM 680 C CA . GLU A 1 86 ? -14.125 -2.985 9.101 1.00 91.12 86 GLU A CA 1
ATOM 681 C C . GLU A 1 86 ? -13.860 -1.956 10.204 1.00 91.12 86 GLU A C 1
ATOM 683 O O . GLU A 1 86 ? -14.761 -1.656 10.990 1.00 91.12 86 GLU A O 1
ATOM 688 N N . ILE A 1 87 ? -12.660 -1.366 10.224 1.00 88.94 87 ILE A N 1
ATOM 689 C CA . ILE A 1 87 ? -12.308 -0.288 11.157 1.00 88.94 87 ILE A CA 1
ATOM 690 C C . ILE A 1 87 ? -13.254 0.897 10.958 1.00 88.94 87 ILE A C 1
ATOM 692 O O . ILE A 1 87 ? -13.784 1.432 11.930 1.00 88.94 87 ILE A O 1
ATOM 696 N N . ASN A 1 88 ? -13.526 1.279 9.705 1.00 88.44 88 ASN A N 1
ATOM 697 C CA . ASN A 1 88 ? -14.414 2.400 9.412 1.00 88.44 88 ASN A CA 1
ATOM 698 C C . ASN A 1 88 ? -15.862 2.152 9.853 1.00 88.44 88 ASN A C 1
ATOM 700 O O . ASN A 1 88 ? -16.478 3.053 10.418 1.00 88.44 88 ASN A O 1
ATOM 704 N N . SER A 1 89 ? -16.396 0.949 9.617 1.00 89.06 89 SER A N 1
ATOM 705 C CA . SER A 1 89 ? -17.735 0.568 10.086 1.00 89.06 89 SER A CA 1
ATOM 706 C C . SER A 1 89 ? -17.793 0.616 11.605 1.00 89.06 89 SER A C 1
ATOM 708 O O . SER A 1 89 ? -18.634 1.306 12.166 1.00 89.06 89 SER A O 1
ATOM 710 N N . THR A 1 90 ? -16.824 -0.011 12.272 1.00 87.62 90 THR A N 1
ATOM 711 C CA . THR A 1 90 ? -16.774 -0.068 13.737 1.00 87.62 90 THR A CA 1
ATOM 712 C C . THR A 1 90 ? -16.662 1.326 14.349 1.00 87.62 90 THR A C 1
ATOM 714 O O . THR A 1 90 ? -17.350 1.634 15.317 1.00 87.62 90 THR A O 1
ATOM 717 N N . ALA A 1 91 ? -15.855 2.207 13.753 1.00 86.00 91 ALA A N 1
ATOM 718 C CA . ALA A 1 91 ? -15.740 3.598 14.182 1.00 86.00 91 ALA A CA 1
ATOM 719 C C . ALA A 1 91 ? -17.057 4.379 14.045 1.00 86.00 91 ALA A C 1
ATOM 721 O O . ALA A 1 91 ? -17.297 5.304 14.817 1.00 86.00 91 ALA A O 1
ATOM 722 N N . ARG A 1 92 ? -17.905 4.027 13.071 1.00 84.38 92 ARG A N 1
ATOM 723 C CA . ARG A 1 92 ? -19.226 4.643 12.864 1.00 84.38 92 ARG A CA 1
ATOM 724 C C . ARG A 1 92 ? -20.310 4.048 13.756 1.00 84.38 92 ARG A C 1
ATOM 726 O O . ARG A 1 92 ? -21.231 4.768 14.129 1.00 84.38 92 ARG A O 1
ATOM 733 N N . ASP A 1 93 ? -20.194 2.767 14.086 1.00 83.06 93 ASP A N 1
ATOM 734 C CA . ASP A 1 93 ? -21.170 2.037 14.896 1.00 83.06 93 ASP A CA 1
ATOM 735 C C . ASP A 1 93 ? -21.035 2.337 16.3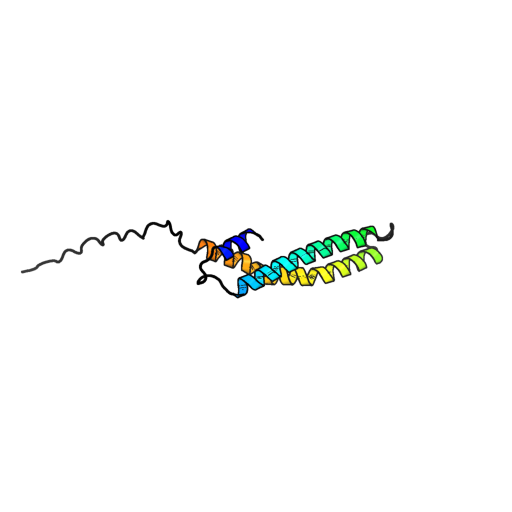96 1.00 83.06 93 ASP A C 1
ATOM 737 O O . ASP A 1 93 ? -21.952 2.050 17.168 1.00 83.06 93 ASP A O 1
ATOM 741 N N . ILE A 1 94 ? -19.924 2.946 16.830 1.00 75.88 94 ILE A N 1
ATOM 742 C CA . ILE A 1 94 ? -19.770 3.401 18.214 1.00 75.88 94 ILE A CA 1
ATOM 743 C C . ILE A 1 94 ? -20.729 4.569 18.475 1.00 75.88 94 ILE A C 1
ATOM 745 O O . ILE A 1 94 ? -20.605 5.626 17.847 1.00 75.88 94 ILE A O 1
ATOM 749 N N . PRO A 1 95 ? -21.666 4.422 19.432 1.00 63.66 95 PRO A N 1
ATOM 750 C CA . PRO A 1 95 ? -22.561 5.500 19.810 1.00 63.66 95 PRO A CA 1
ATOM 751 C C . PRO A 1 95 ? -21.752 6.708 20.272 1.00 63.66 95 PRO A C 1
ATOM 753 O O . PRO A 1 95 ? -20.882 6.592 21.137 1.00 63.66 95 PRO A O 1
ATOM 756 N N . SER A 1 96 ? -22.054 7.878 19.709 1.00 57.50 96 SER A N 1
ATOM 757 C CA . SER A 1 96 ? -21.443 9.126 20.158 1.00 57.50 96 SER A CA 1
ATOM 758 C C . SER A 1 96 ? -21.680 9.294 21.667 1.00 57.50 96 SER A C 1
ATOM 760 O O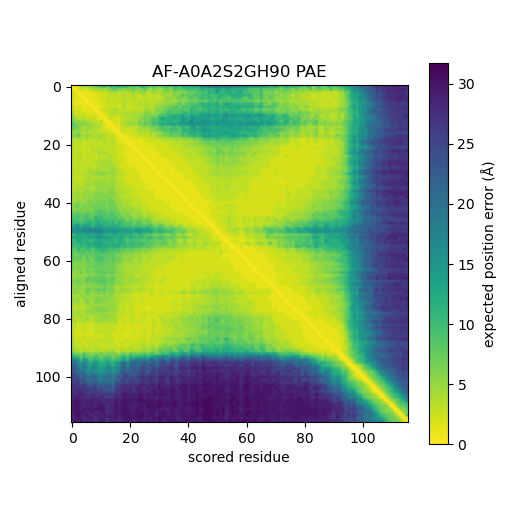 . SER A 1 96 ? -22.831 9.196 22.097 1.00 57.50 96 SER A O 1
ATOM 762 N N . PRO A 1 97 ? -20.652 9.598 22.482 1.00 57.47 97 PRO A N 1
ATOM 763 C CA . PRO A 1 97 ? -20.822 9.880 23.912 1.00 57.47 97 PRO A CA 1
ATOM 764 C C . PRO A 1 97 ? -21.771 11.055 24.194 1.00 57.47 97 PRO A C 1
ATOM 766 O O . PRO A 1 97 ? -22.252 11.215 25.311 1.00 57.47 97 PRO A O 1
ATOM 769 N N . LEU A 1 98 ? -22.033 11.885 23.178 1.00 55.25 98 LEU A N 1
ATOM 770 C CA . LEU A 1 98 ? -22.966 13.010 23.217 1.00 55.25 98 LEU A CA 1
ATOM 771 C C . LEU A 1 98 ? -24.381 12.641 22.750 1.00 55.25 98 LEU A C 1
ATOM 773 O O . LEU A 1 98 ? -25.242 13.518 22.681 1.00 55.25 98 LEU A O 1
ATOM 777 N N . ALA A 1 99 ? -24.638 11.379 22.399 1.00 54.72 99 ALA A N 1
ATOM 778 C CA . ALA A 1 99 ? -25.978 10.934 22.060 1.00 54.72 99 ALA A CA 1
ATOM 779 C C . ALA A 1 99 ? -26.865 11.056 23.313 1.00 54.72 99 ALA A C 1
ATOM 781 O O . ALA A 1 99 ? -26.558 10.436 24.337 1.00 54.72 99 ALA A O 1
ATOM 782 N N . PRO A 1 100 ? -27.945 11.859 23.275 1.00 56.47 100 PRO A N 1
ATOM 783 C CA . PRO A 1 100 ? -28.859 11.942 24.401 1.00 56.47 100 PRO A CA 1
ATOM 784 C C . PRO A 1 100 ? -29.421 10.543 24.686 1.00 56.47 100 PRO A C 1
ATOM 786 O O . PRO A 1 100 ? -29.679 9.789 23.740 1.00 56.47 100 PRO A O 1
ATOM 789 N N . PRO A 1 101 ? -29.608 10.171 25.967 1.00 58.25 101 PRO A N 1
ATOM 790 C CA . PRO A 1 101 ? -30.190 8.882 26.306 1.00 58.25 101 PRO A CA 1
ATOM 791 C C . PRO A 1 101 ? -31.530 8.734 25.574 1.00 58.25 101 PRO A C 1
ATOM 793 O O . PRO A 1 101 ? -32.270 9.722 25.464 1.00 58.25 101 PRO A O 1
ATOM 796 N N . PRO A 1 102 ? -31.857 7.534 25.054 1.00 59.75 102 PRO A N 1
ATOM 797 C CA . PRO A 1 102 ? -33.131 7.312 24.392 1.00 59.75 102 PRO A CA 1
ATOM 798 C C . PRO A 1 102 ? -34.235 7.757 25.345 1.00 59.75 102 PRO A C 1
ATOM 800 O O . PRO A 1 102 ? -34.349 7.261 26.465 1.00 59.75 102 PRO A O 1
ATOM 803 N N . THR A 1 103 ? -35.009 8.755 24.918 1.00 60.19 103 THR A N 1
ATOM 804 C CA . THR A 1 103 ? -36.134 9.253 25.702 1.00 60.19 103 THR A CA 1
ATOM 805 C C . THR A 1 103 ? -37.136 8.113 25.806 1.00 60.19 103 THR A C 1
ATOM 807 O O . THR A 1 103 ? -37.850 7.814 24.851 1.00 60.19 103 THR A O 1
ATOM 810 N N . THR A 1 104 ? -37.169 7.443 26.956 1.00 58.31 104 THR A N 1
ATOM 811 C CA . THR A 1 104 ? -38.248 6.527 27.320 1.00 58.31 104 THR A CA 1
ATOM 812 C C . THR A 1 104 ? -39.532 7.339 27.389 1.00 58.31 104 THR A C 1
ATOM 814 O O . THR A 1 104 ? -39.835 7.967 28.402 1.00 58.31 104 THR A O 1
ATOM 817 N N . VAL A 1 105 ? -40.275 7.366 26.285 1.00 61.03 105 VAL A N 1
ATOM 818 C CA . VAL A 1 105 ? -41.647 7.866 26.270 1.00 61.03 105 VAL A CA 1
ATOM 819 C C . VAL A 1 105 ? -42.463 6.925 27.163 1.00 61.03 105 VAL A C 1
ATOM 821 O O . VAL A 1 105 ? -42.470 5.717 26.905 1.00 61.03 105 VAL A O 1
ATOM 824 N N . PRO A 1 106 ? -43.131 7.418 28.223 1.00 55.28 106 PRO A N 1
ATOM 825 C CA . PRO A 1 106 ? -43.982 6.575 29.048 1.00 55.28 106 PRO A CA 1
ATOM 826 C C . PRO A 1 106 ? -45.083 5.977 28.172 1.00 55.28 106 PRO A C 1
ATOM 828 O O . PRO A 1 106 ? -45.773 6.703 27.453 1.00 55.28 106 PRO A O 1
ATOM 831 N N . ALA A 1 107 ? -45.250 4.654 28.222 1.00 63.31 107 ALA A N 1
ATOM 832 C CA . ALA A 1 107 ? -46.347 3.985 27.536 1.00 63.31 107 ALA A CA 1
ATOM 833 C C . ALA A 1 107 ? -47.689 4.610 27.977 1.00 63.31 107 ALA A C 1
ATOM 835 O O . ALA A 1 107 ? -47.883 4.819 29.181 1.00 63.31 107 ALA A O 1
ATOM 836 N N . PRO A 1 108 ? -48.628 4.909 27.057 1.00 54.62 108 PRO A N 1
ATOM 837 C CA . PRO A 1 108 ? -49.913 5.471 27.440 1.00 54.62 108 PRO A CA 1
ATOM 838 C C . PRO A 1 108 ? -50.625 4.490 28.373 1.00 54.62 108 PRO A C 1
ATOM 840 O O . PRO A 1 108 ? -50.854 3.331 28.022 1.00 54.62 108 PRO A O 1
ATOM 843 N N . GLY A 1 109 ? -50.933 4.961 29.583 1.00 55.53 109 GLY A N 1
ATOM 844 C CA . GLY A 1 109 ? -51.497 4.161 30.663 1.00 55.53 109 GLY A CA 1
ATOM 845 C C . GLY A 1 109 ? -52.705 3.344 30.212 1.00 55.53 109 GLY A C 1
ATOM 846 O O . GLY A 1 109 ? -53.733 3.882 29.791 1.00 55.53 109 GLY A O 1
ATOM 847 N N . ARG A 1 110 ? -52.590 2.021 30.335 1.00 52.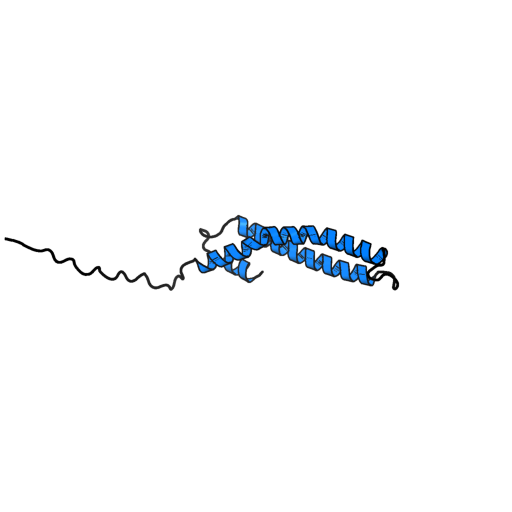97 110 ARG A N 1
ATOM 848 C CA . ARG A 1 110 ? -53.693 1.089 30.114 1.00 52.97 110 ARG A CA 1
ATOM 849 C C . ARG A 1 110 ? -54.671 1.240 31.280 1.00 52.97 110 ARG A C 1
ATOM 851 O O . ARG A 1 110 ? -54.420 0.750 32.376 1.00 52.97 110 ARG A O 1
ATOM 858 N N . ARG A 1 111 ? -55.767 1.969 31.050 1.00 54.50 111 ARG A N 1
ATOM 859 C CA . ARG A 1 111 ? -56.876 2.126 32.003 1.00 54.50 111 ARG A CA 1
ATOM 860 C C . ARG A 1 111 ? -57.411 0.744 32.391 1.00 54.50 111 ARG A C 1
ATOM 862 O O . ARG A 1 111 ? -57.840 -0.016 31.525 1.00 54.50 111 ARG A O 1
ATOM 869 N N . THR A 1 112 ? -57.385 0.426 33.679 1.00 56.91 112 THR A N 1
ATOM 870 C CA . THR A 1 112 ? -58.065 -0.736 34.254 1.00 56.91 112 THR A CA 1
ATOM 871 C C . THR A 1 112 ? -59.579 -0.501 34.240 1.00 56.91 112 THR A C 1
ATOM 873 O O . THR A 1 112 ? -60.035 0.532 34.735 1.00 56.91 112 THR A O 1
ATOM 876 N N . PRO A 1 113 ? -60.397 -1.423 33.703 1.00 49.47 113 PRO A N 1
ATOM 877 C CA . PRO A 1 113 ? -61.830 -1.364 33.920 1.00 49.47 113 PRO A CA 1
ATOM 878 C C . PRO A 1 113 ? -62.152 -2.006 35.274 1.00 49.47 113 PRO A C 1
ATOM 880 O O . PRO A 1 113 ? -62.032 -3.215 35.455 1.00 49.47 113 PRO A O 1
ATOM 883 N N . VAL A 1 114 ? -62.576 -1.179 36.229 1.00 49.25 114 VAL A N 1
ATOM 884 C CA . VAL A 1 114 ? -63.361 -1.624 37.387 1.00 49.25 114 VAL A CA 1
ATOM 885 C C . VAL A 1 114 ? -64.724 -2.078 36.872 1.00 49.25 114 VAL A C 1
ATOM 887 O O . VAL A 1 114 ? -65.404 -1.314 36.183 1.00 49.25 114 VAL A O 1
ATOM 890 N N . ARG A 1 115 ? -65.162 -3.288 37.232 1.00 47.19 115 ARG A N 1
ATOM 891 C CA . ARG A 1 115 ? -66.575 -3.663 37.131 1.00 47.19 115 ARG A CA 1
ATOM 892 C C . ARG A 1 115 ? -67.048 -4.295 38.439 1.00 47.19 115 ARG A C 1
ATOM 894 O O . ARG A 1 115 ? -66.368 -5.158 38.983 1.00 47.19 115 ARG A O 1
ATOM 901 N N . ARG A 1 116 ? -68.169 -3.738 38.909 1.00 46.75 116 ARG A N 1
ATOM 902 C CA . ARG A 1 116 ? -68.995 -4.123 40.059 1.00 46.75 116 ARG A CA 1
ATOM 903 C C . ARG A 1 116 ? -69.481 -5.561 39.981 1.00 46.75 116 ARG A C 1
ATOM 905 O O . ARG A 1 116 ? -69.727 -6.010 38.838 1.00 46.75 116 ARG A O 1
#

Solvent-accessible surface area (backbone atoms only — not comparable to full-atom values): 7090 Å² total; per-residue (Å²): 114,68,69,49,57,54,43,60,73,70,47,56,76,90,75,57,55,79,64,50,62,55,37,51,53,49,45,50,52,34,50,54,50,49,54,52,49,50,52,52,49,52,55,51,61,72,68,47,56,95,82,51,38,92,92,30,67,75,36,45,51,54,49,50,52,53,48,60,62,47,45,58,39,54,48,53,37,62,73,38,51,59,51,54,56,53,50,52,51,53,60,67,70,52,77,60,92,80,58,72,76,83,79,78,73,78,75,82,79,80,79,79,83,87,77,135

pLDDT: mean 83.87, std 14.23, range [46.75, 96.19]

Nearest PDB structures (foldseek):
  5l3c-assembly1_A  TM=7.345E-01  e=2.052E+00  Homo sapiens
  8ym7-assembly1_A  TM=5.388E-01  e=3.282E+00  Homo sapiens
  6jfl-assembly3_C  TM=3.817E-01  e=4.150E+00  Homo sapiens

Foldseek 3Di:
DVVLVVLLVPDDPVLHDPVLVVLVVLLVVLVVVLVVLVVVLVVLVVPDDPPDDPVDCSVVVSVVVSCVVNVVSVVSNVVSVVSSVSSVVSSVPPPDPPPDDPPPDPDDDDDDDDDD

Sequence (116 aa):
MATAEVQLGNLPATAVQNRWVYQLGVLQTTLDRLDELHEQWLETRDSLPANAKPGTPVFDDALAEHHAESWSYLDDWACHSQALREINSTARDIPSPLAPPPTTVPAPGRRTPVRR